Protein 2P2R (pdb70)

Foldseek 3Di:
DKDKDKDKAFPVQVCLCQDDVRPNVVVLCVLVWDKDWDDDDPPDRIIMIMTIDDPSSSVSSVVSSVVSSVVD

Sequence (72 aa):
QTTSHHELTIPNDLIGCIIIGRQGAKINEIRQSGAQIKIANPVEGSTDDRQVTITGSAASSISLAQYLINVRLSSSE

Structure (mmCIF, N/CA/C/O backbone):
data_2P2R
#
_entry.id   2P2R
#
_cell.length_a   81.069
_cell.length_b   81.069
_cell.length_c   87.815
_cell.angle_alpha   90.00
_cell.angle_beta   90.00
_cell.angle_gamma   120.00
#
_symmetry.space_group_name_H-M   'H 3 2'
#
loop_
_entity.id
_entity.type
_entity.pdbx_description
1 polymer 'C-rich strand of human telomeric DNA'
2 polymer 'Poly(rC)-binding protein 2'
3 non-polymer 6-AMINOPYRIMIDIN-2(1H)-ONE
4 water water
#
loop_
_atom_site.group_PDB
_atom_site.id
_atom_site.type_symbol
_atom_site.label_atom_id
_atom_site.label_alt_id
_atom_site.label_comp_id
_atom_site.label_asym_id
_atom_site.label_entity_id
_atom_site.label_seq_id
_atom_site.pdbx_PDB_ins_code
_atom_site.Cartn_x
_atom_site.Cartn_y
_atom_site.Cartn_z
_atom_site.occupancy
_atom_site.B_iso_or_equiv
_atom_site.auth_seq_id
_atom_site.auth_comp_id
_atom_site.auth_asym_id
_atom_site.auth_atom_id
_atom_site.pdbx_PDB_model_num
ATOM 138 N N . GLN B 2 3 ? 43.575 8.670 54.922 1.00 47.64 286 GLN A N 1
ATOM 139 C CA . GLN B 2 3 ? 42.696 9.846 55.199 1.00 47.04 286 GLN A CA 1
ATOM 140 C C . GLN B 2 3 ? 41.289 9.627 54.632 1.00 46.14 286 GLN A C 1
ATOM 141 O O . GLN B 2 3 ? 41.141 9.121 53.516 1.00 46.56 286 GLN A O 1
ATOM 147 N N . THR B 2 4 ? 40.270 9.956 55.431 1.00 44.53 287 THR A N 1
ATOM 148 C CA . THR B 2 4 ? 38.863 9.898 54.990 1.00 42.73 287 THR A CA 1
ATOM 149 C C . THR B 2 4 ? 37.951 10.888 55.733 1.00 41.05 287 THR A C 1
ATOM 150 O O . THR B 2 4 ? 37.626 10.709 56.912 1.00 40.75 287 THR A O 1
ATOM 154 N N . THR B 2 5 ? 37.545 11.934 55.017 1.00 38.69 288 THR A N 1
ATOM 155 C CA . THR B 2 5 ? 36.690 12.991 55.564 1.00 37.03 288 THR A CA 1
ATOM 156 C C . THR B 2 5 ? 35.580 13.316 54.560 1.00 35.68 288 THR A C 1
ATOM 157 O O . THR B 2 5 ? 35.542 12.735 53.474 1.00 34.28 288 THR A O 1
ATOM 161 N N . SER B 2 6 ? 34.685 14.233 54.937 1.00 34.81 289 SER A N 1
ATOM 162 C CA . SER B 2 6 ? 33.568 14.671 54.077 1.00 34.42 289 SER A CA 1
ATOM 163 C C . SER B 2 6 ? 33.587 16.184 53.862 1.00 33.52 289 SER A C 1
ATOM 164 O O . SER B 2 6 ? 33.867 16.937 54.795 1.00 34.33 289 SER A O 1
ATOM 167 N N . HIS B 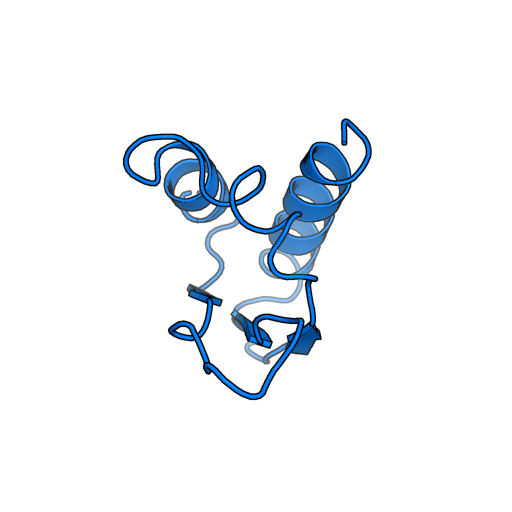2 7 ? 33.291 16.620 52.636 0.50 31.47 290 HIS A N 1
ATOM 168 C CA A HIS B 2 7 ? 33.110 18.007 52.297 0.00 32.47 290 HIS A CA 1
ATOM 169 C CA B HIS B 2 7 ? 33.131 18.041 52.310 1.00 30.60 290 HIS A CA 1
ATOM 170 C C . HIS B 2 7 ? 31.687 18.261 51.853 0.50 28.73 290 HIS A C 1
ATOM 171 O O . HIS B 2 7 ? 31.179 17.490 51.049 0.50 26.32 290 HIS A O 1
ATOM 184 N N . GLU B 2 8 ? 31.048 19.331 52.327 1.00 28.73 291 GLU A N 1
ATOM 185 C CA . GLU B 2 8 ? 29.645 19.598 52.004 1.00 29.57 291 GLU A CA 1
ATOM 186 C C . GLU B 2 8 ? 29.524 20.879 51.185 1.00 27.79 291 GLU A C 1
ATOM 187 O O . GLU B 2 8 ? 30.179 21.887 51.483 1.00 27.42 291 GLU A O 1
ATOM 193 N N . LEU B 2 9 ? 28.713 20.830 50.140 1.00 26.03 292 LEU A N 1
ATOM 194 C CA . LEU B 2 9 ? 28.356 22.047 49.417 1.00 26.43 292 LEU A CA 1
ATOM 195 C C . LEU B 2 9 ? 26.910 22.035 48.999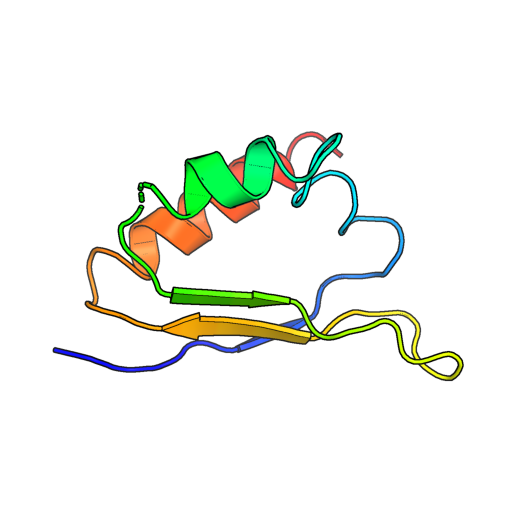 1.00 25.38 292 LEU A C 1
ATOM 196 O O . LEU B 2 9 ? 26.229 21.021 49.112 1.00 25.79 292 LEU A O 1
ATOM 201 N N . THR B 2 10 ? 26.459 23.189 48.538 1.00 24.00 293 THR A N 1
ATOM 202 C CA . THR B 2 10 ? 25.094 23.38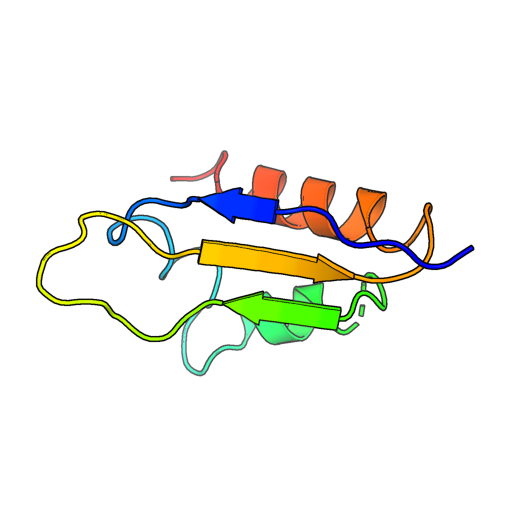6 48.136 1.00 25.52 293 THR A CA 1
ATOM 203 C C . THR B 2 10 ? 25.122 23.885 46.701 1.00 24.74 293 THR A C 1
ATOM 204 O O . THR B 2 10 ? 25.907 24.797 46.392 1.00 25.47 293 THR A O 1
ATOM 208 N N . ILE B 2 11 ? 24.288 23.306 45.831 1.00 23.08 294 ILE A N 1
ATOM 209 C CA . ILE B 2 11 ? 24.254 23.678 44.413 1.00 22.55 294 ILE A CA 1
ATOM 210 C C . ILE B 2 11 ? 22.811 23.991 44.025 1.00 22.49 294 ILE A C 1
ATOM 211 O O . ILE B 2 11 ? 21.931 23.186 44.289 1.00 23.06 294 ILE A O 1
ATOM 216 N N . PRO B 2 12 ? 22.564 25.167 43.414 1.00 21.77 295 PRO A N 1
ATOM 217 C CA . PRO B 2 12 ? 21.181 25.502 43.012 1.00 21.80 295 PRO A CA 1
ATOM 218 C C . PRO B 2 12 ? 20.531 24.428 42.136 1.00 21.30 295 PRO A C 1
ATOM 219 O O . PRO B 2 12 ? 21.226 23.759 41.338 1.00 21.67 295 PRO A O 1
ATOM 223 N N . ASN B 2 13 ? 19.213 24.289 42.280 1.00 21.05 296 ASN A N 1
ATOM 224 C CA . ASN B 2 13 ? 18.455 23.290 41.536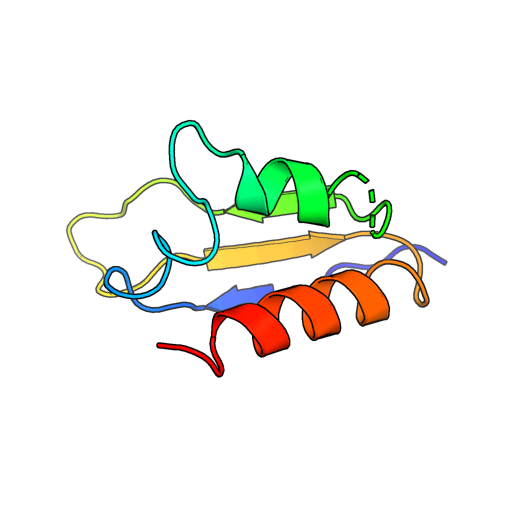 1.00 20.00 296 ASN A CA 1
ATOM 225 C C . ASN B 2 13 ? 18.658 23.369 40.046 1.00 20.53 296 ASN A C 1
ATOM 226 O O . ASN B 2 13 ? 18.634 22.327 39.365 1.00 20.83 296 ASN A O 1
ATOM 231 N N . ASP B 2 14 ? 18.815 24.592 39.530 1.00 19.77 297 ASP A N 1
ATOM 232 C CA . ASP B 2 14 ? 18.948 24.772 38.093 1.00 20.88 297 ASP A CA 1
ATOM 233 C C . ASP B 2 14 ? 20.345 24.479 37.548 1.00 21.24 297 ASP A C 1
ATOM 234 O O . ASP B 2 14 ? 20.538 24.532 36.341 1.00 22.72 297 ASP A O 1
ATOM 239 N N . LEU B 2 15 ? 21.299 24.167 38.428 1.00 20.31 298 LEU A N 1
ATOM 240 C CA . LEU B 2 15 ? 22.673 23.837 38.001 1.00 21.24 298 LEU A CA 1
ATOM 241 C C . LEU B 2 15 ? 23.063 22.389 38.255 1.00 21.86 298 LEU A C 1
ATOM 242 O O . LEU B 2 15 ? 24.091 21.909 37.753 1.00 22.96 298 LEU A O 1
ATOM 247 N N . ILE B 2 16 ? 22.247 21.680 39.026 1.00 21.77 299 ILE A N 1
ATOM 248 C CA . ILE B 2 16 ? 22.620 20.312 39.386 1.00 23.39 299 ILE A CA 1
ATOM 249 C C . ILE B 2 16 ? 22.463 19.325 38.223 1.00 23.21 299 ILE A C 1
ATOM 250 O O . ILE B 2 16 ? 23.172 18.318 38.164 1.00 23.78 299 ILE A O 1
ATOM 255 N N . GLY B 2 17 ? 21.562 19.612 37.289 1.00 24.23 300 GLY A N 1
ATOM 256 C CA . GLY B 2 17 ? 21.397 18.733 36.125 1.00 26.37 300 GLY A CA 1
ATOM 257 C C . GLY B 2 17 ? 22.644 18.648 35.266 1.00 27.94 300 GLY A C 1
ATOM 258 O O . GLY B 2 17 ? 22.936 17.591 34.687 1.00 27.47 300 GLY A O 1
ATOM 259 N N . CYS B 2 18 ? 23.388 19.748 35.193 1.00 29.97 301 CYS 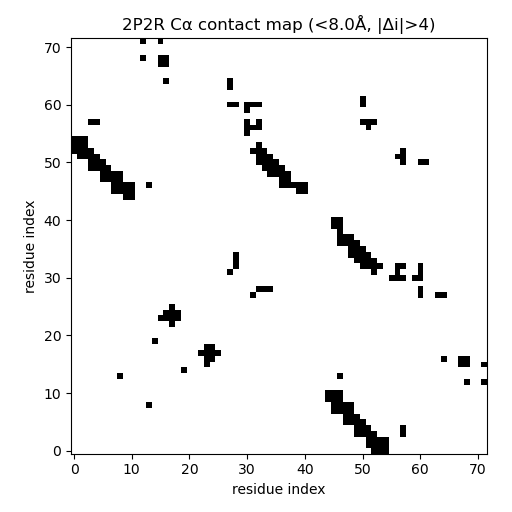A N 1
ATOM 260 C CA . CYS B 2 18 ? 24.664 19.797 34.456 1.00 30.34 301 CYS A CA 1
ATOM 261 C C . CYS B 2 18 ? 25.729 18.910 35.081 1.00 28.90 301 CYS A C 1
ATOM 262 O O . CYS B 2 18 ? 26.598 18.380 34.380 1.00 29.73 301 CYS A O 1
ATOM 265 N N . ILE B 2 19 ? 25.684 18.803 36.403 1.00 26.87 302 ILE A N 1
ATOM 266 C CA A ILE B 2 19 ? 26.600 17.957 37.158 0.50 26.75 302 ILE A CA 1
ATOM 267 C CA B ILE B 2 19 ? 26.616 17.954 37.139 0.50 26.18 302 ILE A CA 1
ATOM 268 C C . ILE B 2 19 ? 26.216 16.490 36.997 1.00 25.98 302 ILE A C 1
ATOM 269 O O . ILE B 2 19 ? 27.078 15.629 36.821 1.00 26.17 302 ILE A O 1
ATOM 278 N N . ILE B 2 20 ? 24.917 16.212 37.064 1.00 24.99 303 ILE A N 1
ATOM 279 C CA . ILE B 2 20 ? 24.439 14.840 36.982 1.00 25.48 303 ILE A CA 1
ATOM 280 C C . ILE B 2 20 ? 24.566 14.285 35.553 1.00 25.72 303 ILE A C 1
ATOM 281 O O . ILE B 2 20 ? 25.138 13.198 35.329 1.00 25.84 303 ILE A O 1
ATOM 286 N N . GLY B 2 21 ? 24.057 15.047 34.591 1.00 26.52 304 GLY A N 1
ATOM 287 C CA . GLY B 2 21 ? 24.014 14.616 33.196 1.00 27.37 304 GLY A CA 1
ATOM 288 C C . GLY B 2 21 ? 22.882 13.655 32.893 1.00 27.91 304 GLY A C 1
ATOM 289 O O . GLY B 2 21 ? 22.266 13.099 33.801 1.00 27.92 304 GLY A O 1
ATOM 290 N N . ARG B 2 22 ? 22.596 13.468 31.606 1.00 29.19 305 ARG A N 1
ATOM 291 C CA . ARG B 2 22 ? 21.567 12.531 31.170 1.00 30.68 305 ARG A CA 1
ATOM 292 C C . ARG B 2 22 ? 21.859 11.122 31.699 1.00 30.45 305 ARG A C 1
ATOM 293 O O . ARG B 2 22 ? 22.980 10.615 31.561 1.00 30.15 305 ARG A O 1
ATOM 301 N N . GLN B 2 23 ? 20.857 10.528 32.345 1.00 30.42 306 GLN A N 1
ATOM 302 C CA . GLN B 2 23 ? 20.951 9.182 32.943 1.00 30.71 306 GLN A CA 1
ATOM 303 C C . GLN B 2 23 ? 22.058 9.107 34.004 1.00 29.89 306 GLN A C 1
ATOM 304 O O . GLN B 2 23 ? 22.559 8.030 34.329 1.00 29.69 306 GLN A O 1
ATOM 310 N N . GLY B 2 24 ? 22.436 10.268 34.539 1.00 29.21 307 GLY A N 1
ATOM 311 C CA . GLY B 2 24 ? 23.511 10.335 35.524 1.00 28.70 307 GLY A CA 1
ATOM 312 C C . GLY B 2 24 ? 24.903 10.036 34.993 1.00 28.03 307 GLY A C 1
ATOM 313 O O . GLY B 2 24 ? 25.816 9.777 35.785 1.00 28.11 307 GLY A O 1
ATOM 314 N N . ALA B 2 25 ? 25.082 10.118 33.672 1.00 27.77 308 ALA A N 1
ATOM 315 C CA . ALA B 2 25 ? 26.363 9.753 33.047 1.00 28.45 308 ALA A CA 1
ATOM 316 C C . ALA B 2 25 ? 27.535 10.624 33.491 1.00 28.21 308 ALA A C 1
ATOM 317 O O . ALA B 2 25 ? 28.650 10.116 33.633 1.00 28.77 308 ALA A O 1
ATOM 319 N N . LYS B 2 26 ? 27.288 11.922 33.697 1.00 27.56 309 LYS A N 1
ATOM 320 C CA . LYS B 2 26 ? 28.362 12.834 34.091 1.00 27.72 309 LYS A CA 1
ATOM 321 C C . LYS B 2 26 ? 28.800 12.601 35.524 1.00 26.68 309 LYS A C 1
ATOM 322 O O . LYS B 2 26 ? 30.001 12.515 35.801 1.00 26.75 309 LYS A O 1
ATOM 328 N N . ILE B 2 27 ? 27.838 12.538 36.446 1.00 25.88 310 ILE A N 1
ATOM 329 C CA . ILE B 2 27 ? 28.203 12.341 37.845 1.00 25.09 310 ILE A CA 1
ATOM 330 C C . ILE B 2 27 ? 28.820 10.962 38.071 1.00 24.83 310 ILE A C 1
ATOM 331 O O . ILE B 2 27 ? 29.755 10.814 38.867 1.00 24.85 310 ILE A O 1
ATOM 336 N N . ASN B 2 28 ? 28.327 9.959 37.349 1.00 24.75 311 ASN A N 1
ATOM 337 C CA . ASN B 2 28 ? 28.941 8.624 37.448 1.00 24.79 311 ASN A CA 1
ATOM 338 C C . ASN B 2 28 ? 30.401 8.625 37.002 1.00 25.21 311 ASN A C 1
ATOM 339 O O . ASN B 2 28 ? 31.245 7.988 37.638 1.00 25.46 311 ASN A O 1
ATOM 344 N N . GLU B 2 29 ? 30.692 9.388 35.953 1.00 25.36 312 GLU A N 1
ATOM 345 C CA . GLU B 2 29 ? 32.065 9.576 35.482 1.00 27.16 312 GLU A CA 1
ATOM 346 C C . GLU B 2 29 ? 32.915 10.289 36.538 1.00 25.69 312 GLU A C 1
ATOM 347 O O . GLU B 2 29 ? 34.063 9.920 36.765 1.00 26.30 312 GLU A O 1
ATOM 353 N N . ILE B 2 30 ? 32.348 11.302 37.187 1.00 24.84 313 ILE A N 1
ATOM 354 C CA . ILE B 2 30 ? 33.081 12.016 38.236 1.00 24.50 313 ILE A CA 1
ATOM 355 C C . ILE B 2 30 ? 33.383 11.073 39.407 1.00 23.88 313 ILE A C 1
ATOM 356 O O . ILE B 2 30 ? 34.498 11.081 39.956 1.00 23.26 313 ILE A O 1
ATOM 361 N N . ARG B 2 31 ? 32.401 10.242 39.765 1.00 23.05 314 ARG A N 1
ATOM 362 C CA . ARG B 2 31 ? 32.620 9.218 40.791 1.00 23.29 314 ARG A CA 1
ATOM 363 C C . ARG B 2 31 ? 33.749 8.284 40.404 1.00 24.01 314 ARG A C 1
ATOM 364 O O . ARG B 2 31 ? 34.638 8.006 41.215 1.00 24.46 314 ARG A O 1
ATOM 372 N N . GLN B 2 32 ? 33.719 7.807 39.164 1.00 24.12 315 GLN A N 1
ATOM 373 C CA . GLN B 2 32 ? 34.712 6.811 38.714 1.00 25.07 315 GLN A CA 1
ATOM 374 C C . GLN B 2 32 ? 36.108 7.417 38.634 1.00 25.59 315 GLN A C 1
ATOM 375 O O . GLN B 2 32 ? 37.088 6.803 39.062 1.00 25.80 315 GLN A O 1
ATOM 389 N N . SER B 2 34 ? 37.264 10.242 40.172 1.00 24.44 317 SER A N 1
ATOM 390 C CA . SER B 2 34 ? 37.767 10.780 41.432 1.00 24.04 317 SER A CA 1
ATOM 391 C C . SER B 2 34 ? 37.964 9.708 42.489 1.00 24.16 317 SER A C 1
ATOM 392 O O . SER B 2 34 ? 38.824 9.860 43.355 1.00 24.43 317 SER A O 1
ATOM 395 N N . GLY B 2 35 ? 37.157 8.642 42.441 1.00 23.77 318 GLY A N 1
ATOM 396 C CA . GLY B 2 35 ? 37.141 7.669 43.514 1.00 25.51 318 GLY A CA 1
ATOM 397 C C . GLY B 2 35 ? 36.419 8.146 44.771 1.00 25.53 318 GLY A C 1
ATOM 398 O O . GLY B 2 35 ? 36.388 7.413 45.770 1.00 27.93 318 GLY A O 1
ATOM 399 N N . ALA B 2 36 ? 35.847 9.354 44.737 1.00 25.63 319 ALA A N 1
ATOM 400 C CA . ALA B 2 36 ? 35.154 9.889 45.897 1.00 24.34 319 ALA A CA 1
ATOM 401 C C . ALA B 2 36 ? 33.747 9.309 45.988 1.00 25.49 319 ALA A C 1
ATOM 402 O O . ALA B 2 36 ? 33.154 8.967 44.964 1.00 25.38 319 ALA A O 1
ATOM 404 N N . GLN B 2 37 ? 33.212 9.223 47.207 1.00 25.76 320 GLN A N 1
ATOM 405 C CA . GLN B 2 37 ? 31.793 8.918 47.414 1.00 26.86 320 GLN A CA 1
ATOM 406 C C . GLN B 2 37 ? 31.069 10.243 47.300 1.00 25.87 320 GLN A C 1
ATOM 407 O O . GLN B 2 37 ? 31.422 11.197 47.980 1.00 25.90 320 GLN A O 1
ATOM 413 N N . ILE B 2 38 ? 30.100 10.317 46.398 1.00 24.15 321 ILE A N 1
ATOM 414 C CA . ILE B 2 38 ? 29.366 11.583 46.189 1.00 24.51 321 ILE A CA 1
ATOM 415 C C . ILE B 2 38 ? 27.878 11.353 46.378 1.00 24.22 321 ILE A C 1
ATOM 416 O O . ILE B 2 38 ? 27.298 10.430 45.801 1.00 24.88 321 ILE A O 1
ATOM 421 N N . LYS B 2 39 ? 27.268 12.176 47.220 1.00 23.24 322 LYS A N 1
ATOM 422 C CA . LYS B 2 39 ? 25.842 12.071 47.493 1.00 23.90 322 LYS A CA 1
ATOM 423 C C . LYS B 2 39 ? 25.183 13.385 47.157 1.00 23.42 32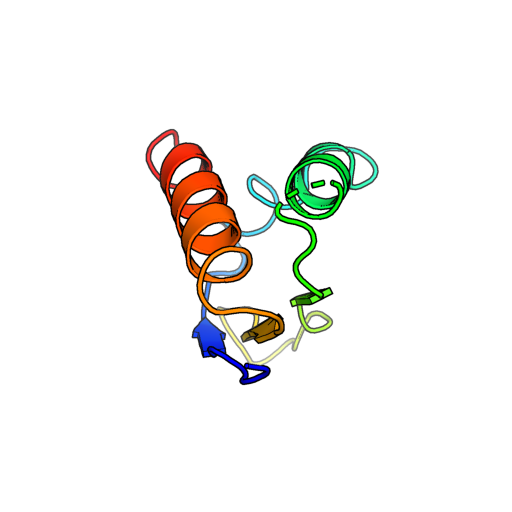2 LYS A C 1
ATOM 424 O O . LYS B 2 39 ? 25.500 14.397 47.767 1.00 23.89 322 LYS A O 1
ATOM 430 N N . ILE B 2 40 ? 24.273 13.368 46.183 1.00 22.68 323 ILE A N 1
ATOM 431 C CA . ILE B 2 40 ? 23.449 14.533 45.868 1.00 23.13 323 ILE A CA 1
ATOM 432 C C . ILE B 2 40 ? 22.081 14.265 46.474 1.00 22.78 323 ILE A C 1
ATOM 433 O O . ILE B 2 40 ? 21.451 13.267 46.146 1.00 23.63 323 ILE A O 1
ATOM 438 N N . ALA B 2 41 ? 21.635 15.168 47.351 1.00 23.53 324 ALA A N 1
ATOM 439 C CA . ALA B 2 41 ? 20.386 14.989 48.075 1.00 23.98 324 ALA A CA 1
ATOM 440 C C . ALA B 2 41 ? 19.218 14.951 47.104 1.00 24.00 324 ALA A C 1
ATOM 441 O O . ALA B 2 41 ? 19.286 15.554 46.033 1.00 23.61 324 ALA A O 1
ATOM 443 N N . ASN B 2 42 ? 18.150 14.250 47.503 1.00 24.04 325 ASN A N 1
ATOM 444 C CA . ASN B 2 42 ? 16.892 14.269 46.777 1.00 25.20 325 ASN A CA 1
ATOM 445 C C . ASN B 2 42 ? 16.312 15.699 46.736 1.00 24.75 325 ASN A C 1
ATOM 446 O O . ASN B 2 42 ? 16.590 16.499 47.636 1.00 25.47 325 ASN A O 1
ATOM 451 N N . PRO B 2 43 ? 15.501 16.040 45.705 1.00 25.19 326 PRO A N 1
ATOM 452 C CA . PRO B 2 43 ? 14.872 17.362 45.713 1.00 26.34 326 PRO A CA 1
ATOM 453 C C . PRO B 2 43 ? 14.059 17.600 46.982 1.00 26.22 326 PRO A C 1
ATOM 454 O O . PRO B 2 43 ? 13.416 16.664 47.514 1.00 26.18 326 PRO A O 1
ATOM 458 N N . VAL B 2 44 ? 14.110 18.849 47.451 1.00 27.29 327 VAL A N 1
ATOM 459 C CA . VAL B 2 44 ? 13.385 19.320 48.611 1.00 28.02 327 VAL A CA 1
ATOM 460 C C . VAL B 2 44 ? 12.519 20.475 48.065 1.00 27.63 327 VAL A C 1
ATOM 461 O O . VAL B 2 44 ? 13.059 21.497 47.618 1.00 28.74 327 VAL A O 1
ATOM 465 N N . GLU B 2 45 ? 11.193 20.298 48.075 1.00 27.78 328 GLU A N 1
ATOM 466 C CA . GLU B 2 45 ? 10.291 21.270 47.418 1.00 28.21 328 GLU A CA 1
ATOM 467 C C . GLU B 2 45 ? 10.394 22.702 47.938 1.00 26.00 328 GLU A C 1
ATOM 468 O O . GLU B 2 45 ? 10.189 23.658 47.169 1.00 27.48 328 GLU A O 1
ATOM 474 N N . GLY B 2 46 ? 10.680 22.856 49.230 1.00 23.92 329 GLY A N 1
ATOM 475 C CA . GLY B 2 46 ? 10.853 24.183 49.841 1.00 22.47 329 GLY A CA 1
ATOM 476 C C . GLY B 2 46 ? 12.278 24.714 49.809 1.00 22.28 329 GLY A C 1
ATOM 477 O O . GLY B 2 46 ? 12.589 25.706 50.471 1.00 21.52 329 GLY A O 1
ATOM 478 N N . SER B 2 47 ? 13.151 24.061 49.044 1.00 21.79 330 SER A N 1
ATOM 479 C CA . SER B 2 47 ? 14.531 24.538 48.900 1.00 21.88 330 SER A CA 1
ATOM 480 C C . SER B 2 47 ? 14.853 24.891 47.455 1.00 21.26 330 SER A C 1
ATOM 481 O O . SER B 2 47 ? 14.343 24.258 46.537 1.00 21.35 330 SER A O 1
ATOM 484 N N . THR B 2 48 ? 15.696 25.904 47.274 1.00 20.53 331 THR A N 1
ATOM 485 C CA . THR B 2 48 ? 16.178 26.285 45.945 1.00 20.66 331 THR A CA 1
ATOM 486 C C . THR B 2 48 ? 17.403 25.507 45.509 1.00 21.37 331 THR A C 1
ATOM 487 O O . THR B 2 48 ? 17.848 25.647 44.365 1.00 21.92 331 THR A O 1
ATOM 491 N N A ASP B 2 49 ? 17.967 24.715 46.412 0.50 20.21 332 ASP A N 1
ATOM 492 N N B ASP B 2 49 ? 17.944 24.712 46.434 0.50 20.66 332 ASP A N 1
ATOM 493 C CA A ASP B 2 49 ? 19.238 24.040 46.131 0.50 20.60 332 ASP A CA 1
ATOM 494 C CA B ASP B 2 49 ? 19.250 24.053 46.282 0.50 21.41 332 ASP A CA 1
ATOM 495 C C A ASP B 2 49 ? 19.283 22.610 46.644 0.50 20.70 332 ASP A C 1
ATOM 496 C C B ASP B 2 49 ? 19.203 22.555 46.535 0.50 21.08 332 ASP A C 1
ATOM 497 O O A ASP B 2 49 ? 18.410 22.172 47.419 0.50 21.01 332 ASP A O 1
ATOM 498 O O B ASP B 2 49 ? 18.188 22.011 47.028 0.50 21.15 332 ASP A O 1
ATOM 507 N N . ARG B 2 50 ? 20.320 21.902 46.204 1.00 20.63 333 ARG A N 1
ATOM 508 C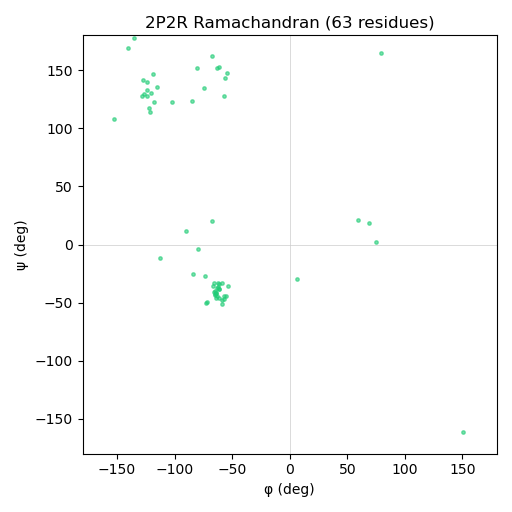 CA . ARG B 2 50 ? 20.566 20.497 46.558 1.00 21.85 333 ARG A CA 1
ATOM 509 C C . ARG B 2 50 ? 21.859 20.404 47.373 1.00 22.13 333 ARG A C 1
ATOM 510 O O . ARG B 2 50 ? 22.887 20.982 46.996 1.00 22.61 333 ARG A O 1
ATOM 518 N N . GLN B 2 51 ? 21.811 19.658 48.471 1.00 23.16 334 GLN A N 1
ATOM 519 C CA . GLN B 2 51 ? 23.009 19.348 49.243 1.00 24.60 334 GLN A CA 1
ATOM 520 C C . GLN B 2 51 ? 23.853 18.299 48.513 1.00 23.84 334 GLN A C 1
ATOM 521 O O . GLN B 2 51 ? 23.328 17.302 48.026 1.00 24.28 334 GLN A O 1
ATOM 527 N N . VAL B 2 52 ? 25.161 18.534 48.441 1.00 23.01 335 VAL A N 1
ATOM 528 C CA . VAL B 2 52 ? 26.098 17.608 47.810 1.00 22.98 335 VAL A CA 1
ATOM 529 C C . VAL B 2 52 ? 27.174 17.334 48.846 1.00 23.51 335 VAL A C 1
ATOM 530 O O . VAL B 2 52 ? 27.734 18.261 49.432 1.00 25.19 335 VAL A O 1
ATOM 534 N N . THR B 2 53 ? 27.458 16.059 49.071 1.00 22.94 336 THR A N 1
ATOM 535 C CA . THR B 2 53 ? 28.489 15.641 50.021 1.00 23.44 336 THR A CA 1
ATOM 536 C C . THR B 2 53 ? 29.523 14.828 49.261 1.00 23.25 336 THR A C 1
ATOM 537 O O . THR B 2 53 ? 29.180 13.887 48.536 1.00 24.14 336 THR A O 1
ATOM 541 N N . ILE B 2 54 ? 30.790 15.180 49.455 1.00 22.49 337 ILE A N 1
ATOM 542 C CA . ILE B 2 54 ? 31.908 14.486 48.805 1.00 22.59 337 ILE A CA 1
ATOM 543 C C . ILE B 2 54 ? 32.761 13.891 49.906 1.00 22.77 337 ILE A C 1
ATOM 544 O O . ILE B 2 54 ? 33.221 14.616 50.775 1.00 22.99 337 ILE A O 1
ATOM 549 N N . THR B 2 55 ? 32.952 12.575 49.864 1.00 22.32 338 THR A N 1
ATOM 550 C CA . THR B 2 55 ? 33.648 11.840 50.919 1.00 23.67 338 THR A CA 1
ATOM 551 C C . THR B 2 55 ? 34.765 10.996 50.324 1.00 23.44 338 THR A C 1
ATOM 552 O O . THR B 2 55 ? 34.615 10.423 49.248 1.00 24.68 338 THR A O 1
ATOM 556 N N . GLY B 2 56 ? 35.888 10.914 51.024 1.00 22.16 339 GLY A N 1
ATOM 557 C CA . GLY B 2 56 ? 36.977 10.067 50.558 1.00 22.51 339 GLY A CA 1
ATOM 558 C C . GLY B 2 56 ? 38.310 10.608 50.995 1.00 22.72 339 GLY A C 1
ATOM 559 O O . GLY B 2 56 ? 38.393 11.420 51.918 1.00 23.40 339 GLY A O 1
ATOM 560 N N . SER B 2 57 ? 39.348 10.153 50.311 1.00 22.12 340 SER A N 1
ATOM 561 C CA . SER B 2 57 ? 40.712 10.611 50.550 1.00 22.12 340 SER A CA 1
ATOM 562 C C . SER B 2 57 ? 40.889 12.077 50.135 1.00 21.75 340 SER A C 1
ATOM 563 O O . SER B 2 57 ? 40.094 12.614 49.380 1.00 22.38 340 SER A O 1
ATOM 566 N N . ALA B 2 58 ? 41.945 12.709 50.636 1.00 22.07 341 ALA A N 1
ATOM 567 C CA . ALA B 2 58 ? 42.235 14.102 50.290 1.00 22.04 341 ALA A CA 1
ATOM 568 C C . ALA B 2 58 ? 42.338 14.275 48.768 1.00 21.17 341 ALA A C 1
ATOM 569 O O . ALA B 2 58 ? 41.727 15.185 48.187 1.00 21.14 341 ALA A O 1
ATOM 571 N N . ALA B 2 59 ? 43.040 13.354 48.109 1.00 21.49 342 ALA A N 1
ATOM 572 C CA . ALA B 2 59 ? 43.184 13.429 46.653 1.00 21.43 342 ALA A CA 1
ATOM 573 C C . ALA B 2 59 ? 41.850 13.221 45.934 1.00 20.73 342 ALA A C 1
ATOM 574 O O . ALA B 2 59 ? 41.554 13.930 44.973 1.00 21.09 342 ALA A O 1
ATOM 576 N N . SER B 2 60 ? 41.036 12.275 46.406 1.00 20.42 343 SER A N 1
ATOM 577 C CA A SER B 2 60 ? 39.738 11.999 45.784 0.50 20.23 343 SER A CA 1
ATOM 578 C CA B SER B 2 60 ? 39.765 12.011 45.745 0.50 21.45 343 SER A CA 1
ATOM 579 C C . SER B 2 60 ? 38.779 13.176 45.928 1.00 20.75 343 SER A C 1
ATOM 580 O O . SER B 2 60 ? 38.090 13.562 44.982 1.00 21.54 343 SER A O 1
ATOM 585 N N . ILE B 2 61 ? 38.725 13.758 47.126 1.00 20.53 344 ILE A N 1
ATOM 586 C CA . ILE B 2 61 ? 37.810 14.898 47.349 1.00 20.58 344 ILE A CA 1
ATOM 587 C C . ILE B 2 61 ? 38.243 16.088 46.494 1.00 20.13 344 ILE A C 1
ATOM 588 O O . ILE B 2 61 ? 37.403 16.735 45.869 1.00 20.60 344 ILE A O 1
ATOM 593 N N . SER B 2 62 ? 39.552 16.349 46.447 1.00 20.08 345 SER A N 1
ATOM 594 C CA . SER B 2 62 ? 40.047 17.451 45.655 1.00 20.42 345 SER A CA 1
ATOM 595 C C . SER B 2 62 ? 39.733 17.273 44.171 1.00 20.65 345 SER A C 1
ATOM 596 O O . SER B 2 62 ? 39.264 18.218 43.513 1.00 21.14 345 SER A O 1
ATOM 599 N N . LEU B 2 63 ? 39.979 16.075 43.649 1.00 20.27 346 LEU A N 1
ATOM 600 C CA . LEU B 2 63 ? 39.685 15.816 42.235 1.00 20.32 346 LEU A CA 1
ATOM 601 C C . LEU B 2 63 ? 38.185 15.903 41.920 1.00 20.16 346 LEU A C 1
ATOM 602 O O . LEU B 2 63 ? 37.795 16.481 40.901 1.00 20.13 346 LEU A O 1
ATOM 607 N N . ALA B 2 64 ? 37.348 15.333 42.784 1.00 20.14 347 ALA A N 1
ATOM 608 C CA . ALA B 2 64 ? 35.899 15.442 42.596 1.00 19.91 347 AL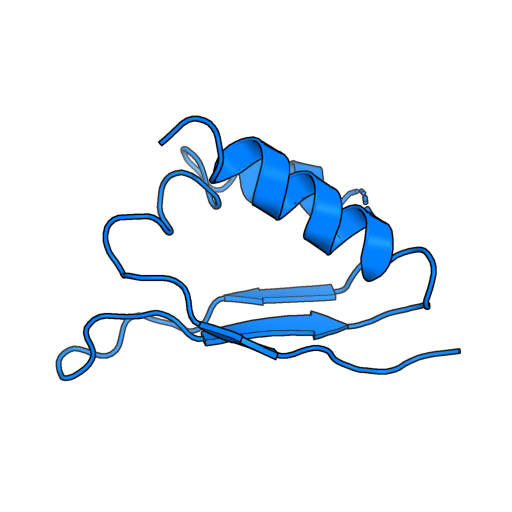A A CA 1
ATOM 609 C C . ALA B 2 64 ? 35.470 16.916 42.548 1.00 19.76 347 ALA A C 1
ATOM 610 O O . ALA B 2 64 ? 34.676 17.328 41.676 1.00 20.45 347 ALA A O 1
ATOM 612 N N . GLN B 2 65 ? 36.005 17.718 43.466 1.00 19.73 348 GLN A N 1
ATOM 613 C CA . GLN B 2 65 ? 35.628 19.127 43.517 1.00 20.04 348 GLN A CA 1
ATOM 614 C C . GLN B 2 65 ? 36.077 19.860 42.242 1.00 19.19 348 GLN A C 1
ATOM 615 O O . GLN B 2 65 ? 35.349 20.700 41.699 1.00 19.75 348 GLN A O 1
ATOM 621 N N . TYR B 2 66 ? 37.273 19.529 41.776 1.00 18.34 349 TYR A N 1
ATOM 622 C CA . TYR B 2 66 ? 37.813 20.094 40.541 1.00 17.48 349 TYR A CA 1
ATOM 623 C C . TYR B 2 66 ? 36.854 19.764 39.368 1.00 18.01 349 TYR A C 1
ATOM 624 O O . TYR B 2 66 ? 36.447 20.659 38.608 1.00 17.61 349 TYR A O 1
ATOM 633 N N . LEU B 2 67 ? 36.500 18.493 39.235 1.00 18.17 350 LEU A N 1
ATOM 634 C CA . LEU B 2 67 ? 35.617 18.056 38.143 1.00 19.35 350 LEU A CA 1
ATOM 635 C C . LEU B 2 67 ? 34.237 18.727 38.196 1.00 19.96 350 LEU A C 1
ATOM 636 O O . LEU B 2 67 ? 33.674 19.081 37.161 1.00 20.91 350 LEU A O 1
ATOM 641 N N . ILE B 2 68 ? 33.705 18.903 39.405 1.00 19.42 351 ILE A N 1
ATOM 642 C CA . ILE B 2 68 ? 32.442 19.622 39.594 1.00 20.31 351 ILE A CA 1
ATOM 643 C C . ILE B 2 68 ? 32.598 21.075 39.142 1.00 19.44 351 ILE A C 1
ATOM 644 O O . ILE B 2 68 ? 31.725 21.612 38.428 1.00 19.64 351 ILE A O 1
ATOM 649 N N . ASN B 2 69 ? 33.709 21.719 39.531 1.00 18.40 352 ASN A N 1
ATOM 650 C CA . ASN B 2 69 ? 33.960 23.096 39.100 1.00 18.54 352 ASN A CA 1
ATOM 651 C C . ASN B 2 69 ? 34.111 23.230 37.589 1.00 18.41 352 ASN A C 1
ATOM 652 O O . ASN B 2 69 ? 33.644 24.220 37.003 1.00 19.04 352 ASN A O 1
ATOM 657 N N . VAL B 2 70 ? 34.748 22.242 36.951 1.00 18.38 353 VAL A N 1
ATOM 658 C CA . VAL B 2 70 ? 34.839 22.266 35.497 1.00 19.31 353 VAL A CA 1
ATOM 659 C C . VAL B 2 70 ? 33.434 22.335 34.885 1.00 19.35 353 VAL A C 1
ATOM 660 O O . VAL B 2 70 ? 33.157 23.167 33.997 1.00 19.58 353 VAL A O 1
ATOM 664 N N . ARG B 2 71 ? 32.540 21.484 35.384 1.00 20.27 354 ARG A N 1
ATOM 665 C CA . ARG B 2 71 ? 31.165 21.460 34.885 1.00 21.46 354 ARG A CA 1
ATOM 666 C C . ARG B 2 71 ? 30.435 22.763 35.179 1.00 21.34 354 ARG A C 1
ATOM 667 O O . ARG B 2 71 ? 29.755 23.322 34.310 1.00 22.04 354 ARG A O 1
ATOM 675 N N . LEU B 2 72 ? 30.554 23.257 36.404 1.00 20.13 355 LEU A N 1
ATOM 676 C CA . LEU B 2 72 ? 29.867 24.516 36.770 1.00 20.97 355 LEU A CA 1
ATOM 677 C C . LEU B 2 72 ? 30.361 25.684 35.922 1.00 22.06 355 LEU A C 1
ATOM 678 O O . LEU B 2 72 ? 29.594 26.574 35.585 1.00 21.90 355 LEU A O 1
ATOM 683 N N . SER B 2 73 ? 31.648 25.680 35.560 1.00 21.49 356 SER A N 1
ATOM 684 C CA A SER B 2 73 ? 32.228 26.789 34.798 0.50 23.99 356 SER A CA 1
ATOM 685 C CA B SER B 2 73 ? 32.228 26.796 34.806 0.50 23.51 356 SER A CA 1
ATOM 686 C C . SER B 2 73 ? 31.712 26.879 33.364 1.00 25.51 356 SER A C 1
ATOM 687 O O . SER B 2 73 ? 31.913 27.892 32.686 1.00 27.09 356 SER A O 1
ATOM 692 N N . SER B 2 74 ? 31.040 25.818 32.900 1.00 27.90 357 SER A N 1
ATOM 693 C CA . SER B 2 74 ? 30.398 25.818 31.572 1.00 31.85 357 SER A CA 1
ATOM 694 C C . SER B 2 74 ? 29.006 26.459 31.568 1.00 33.20 357 SER A C 1
ATOM 695 O O . SER B 2 74 ? 28.528 26.939 30.526 1.00 33.25 357 SER A O 1
ATOM 698 N N . GLU B 2 75 ? 28.349 26.438 32.730 1.00 35.29 358 GLU A N 1
ATOM 699 C CA . GLU B 2 75 ? 26.929 26.805 32.835 1.00 36.55 358 GLU A CA 1
ATOM 700 C C . GLU B 2 75 ? 26.670 28.104 33.614 1.00 37.55 358 GLU A C 1
ATOM 701 O O . GLU B 2 75 ? 27.587 28.728 34.158 1.00 37.89 358 GLU A O 1
#

Secondary structure (DSSP, 8-state):
--EEEEEEEEHHHHHHHH-GGGHHHHHHH----EEEEPPP-TT-SEEEEEEEE-HHHHHHHHHHHHHHHTT-

Nearest PDB structures (foldseek):
  2p2r-assembly1_A  TM=1.014E+00  e=1.381E-14  Homo sapiens
  1zzi-assembly2_B  TM=9.447E-01  e=1.910E-09  Homo sapiens
  1khm-assembly1_A  TM=9.324E-01  e=7.506E-09  Homo sapiens
  6y2d-assembly2_B  TM=8.435E-01  e=5.347E-06  Homo sapiens
  2ctj-assembly1_A  TM=7.517E-01  e=2.829E-04  Homo sapiens

Solvent-accessible surface area: 4657 Å² total

Radius of gyration: 11.71 Å; Cα contacts (8 Å, |Δi|>4): 121; chains: 1; bounding box: 33×20×24 Å

B-factor: mean 29.54, std 9.08, range [17.19, 75.03]